Protein AF-A0A3Q1G9K4-F1 (afdb_monomer_lite)

Sequence (180 aa):
MKQVSAILNMRGIRGYVSFRQASPFDVTELRVNLTNLQSRVGPYHVHKFPRDDDENRCSSTGGHWNPFNVSTEDDSYALHCGPSAPLSCEVGDLTGKHRPIDLGNNTRGVEAKYFFTDVSSWVPESGIIGRSVVIHQANRGGDRLKRGNHYARTKCITIGGMLTVQILHFILWCAASISH

InterPro domains:
  IPR001424 Superoxide dismutase, copper/zinc binding domain [PF00080] (14-157)
  IPR036423 Superoxide dismutase-like, copper/zinc binding domain superfamily [G3DSA:2.60.40.200] (3-160)
  IPR036423 Superoxide dismutase-like, copper/zinc binding domain superfamily [SSF49329] (7-159)
  IPR053257 Cu-only superoxide dismutase [PTHR20910] (53-145)

Secondary structure (DSSP, 8-state):
-EEEEEEEEETTEEEEEEEEESSTTSPEEEEEEEE--TT----EEEESSPPPS-TT--GGG-SB--TT----SSHHHHHH-BTTBGGGS-TT-HHHHH-----TT-TTT--EEEEEEESS---STTTTTT-EEEEEEPPTT-----SS---SEEEEEE-B-THHHHHHHHHHHHHHHT--

Organism: NCBI:txid80966

pLDDT: mean 77.98, std 18.08, range [31.52, 96.62]

Radius of gyration: 17.59 Å; chains: 1; bounding box: 37×61×34 Å

Structure (mmCIF, N/CA/C/O backbone):
data_AF-A0A3Q1G9K4-F1
#
_entry.id   AF-A0A3Q1G9K4-F1
#
loop_
_atom_site.group_PDB
_atom_site.id
_atom_site.type_symbol
_atom_site.label_atom_id
_atom_site.label_alt_id
_atom_site.label_comp_id
_atom_site.label_asym_id
_atom_site.label_entity_id
_atom_site.label_seq_id
_atom_site.pdbx_PDB_ins_code
_atom_site.Cartn_x
_atom_site.Cartn_y
_atom_site.Cartn_z
_atom_site.occupancy
_atom_site.B_iso_or_equiv
_atom_site.auth_seq_id
_atom_site.auth_comp_id
_atom_site.auth_asym_id
_atom_site.auth_atom_id
_atom_site.pdbx_PDB_model_num
ATOM 1 N N . MET A 1 1 ? 6.680 16.827 2.522 1.00 82.50 1 MET A N 1
ATOM 2 C CA . MET A 1 1 ? 5.734 15.909 3.191 1.00 82.50 1 MET A CA 1
ATOM 3 C C . MET A 1 1 ? 4.492 15.741 2.336 1.00 82.50 1 MET A C 1
ATOM 5 O O . MET A 1 1 ? 3.882 16.741 1.978 1.00 82.50 1 MET A O 1
ATOM 9 N N . LYS A 1 2 ? 4.137 14.500 1.997 1.00 89.56 2 LYS A N 1
ATOM 10 C CA . LYS A 1 2 ? 2.901 14.147 1.284 1.00 89.56 2 LYS A CA 1
ATOM 11 C C . LYS A 1 2 ? 2.128 13.106 2.094 1.00 89.56 2 LYS A C 1
ATOM 13 O O . LYS A 1 2 ? 2.731 12.210 2.682 1.00 89.56 2 LYS A O 1
ATOM 18 N N . GLN A 1 3 ? 0.806 13.229 2.119 1.00 92.12 3 GLN A N 1
ATOM 19 C CA . GLN A 1 3 ? -0.092 12.252 2.725 1.00 92.12 3 GLN A CA 1
ATOM 20 C C . GLN A 1 3 ? -1.266 12.003 1.788 1.00 92.12 3 GLN A C 1
ATOM 22 O O . GLN A 1 3 ? -1.822 12.943 1.223 1.00 92.12 3 GLN A O 1
ATOM 27 N N . VAL A 1 4 ? -1.636 10.737 1.645 1.00 93.00 4 VAL A N 1
ATOM 28 C CA . VAL A 1 4 ? -2.786 10.296 0.859 1.00 93.00 4 VAL A CA 1
ATOM 29 C C . VAL A 1 4 ? -3.572 9.262 1.636 1.00 93.00 4 VAL A C 1
ATOM 31 O O . VAL A 1 4 ? -3.030 8.555 2.488 1.00 93.00 4 VAL A O 1
ATOM 34 N N . SER A 1 5 ? -4.873 9.199 1.395 1.00 91.38 5 SER A N 1
ATOM 35 C CA . SER A 1 5 ? -5.752 8.309 2.141 1.00 91.38 5 SER A CA 1
ATOM 36 C C . SER A 1 5 ? -6.789 7.687 1.227 1.00 91.38 5 SER A C 1
ATOM 38 O O . SER A 1 5 ? -7.331 8.333 0.335 1.00 91.38 5 SER A O 1
ATOM 40 N N . ALA A 1 6 ? -7.079 6.422 1.491 1.00 90.06 6 ALA A N 1
ATOM 41 C CA . ALA A 1 6 ? -8.209 5.712 0.937 1.00 90.06 6 ALA A CA 1
ATOM 42 C C . ALA A 1 6 ? -9.278 5.656 2.036 1.00 90.06 6 ALA A C 1
ATOM 44 O O . ALA A 1 6 ? -9.074 5.012 3.067 1.00 90.06 6 ALA A O 1
ATOM 45 N N . ILE A 1 7 ? -10.375 6.393 1.859 1.00 87.81 7 ILE A N 1
ATOM 46 C CA . ILE A 1 7 ? -11.453 6.508 2.851 1.00 87.81 7 ILE A CA 1
ATOM 47 C C . ILE A 1 7 ? -12.505 5.441 2.563 1.00 87.81 7 ILE A C 1
ATOM 49 O O . ILE A 1 7 ? -13.151 5.456 1.520 1.00 87.81 7 ILE A O 1
ATOM 53 N N . LEU A 1 8 ? -12.704 4.517 3.498 1.00 81.31 8 LEU A N 1
ATOM 54 C CA . LEU A 1 8 ? -13.708 3.471 3.378 1.00 81.31 8 LEU A CA 1
ATOM 55 C C . LEU A 1 8 ? -14.997 3.926 4.056 1.00 81.31 8 LEU A C 1
ATOM 57 O O . LEU A 1 8 ? -15.010 4.194 5.255 1.00 81.31 8 LEU A O 1
ATOM 61 N N . ASN A 1 9 ? -16.091 3.968 3.298 1.00 78.69 9 ASN A N 1
ATOM 62 C CA . ASN A 1 9 ? -17.440 4.173 3.821 1.00 78.69 9 ASN A CA 1
ATOM 63 C C . ASN A 1 9 ? -18.438 3.308 3.040 1.00 78.69 9 ASN A C 1
ATOM 65 O O . ASN A 1 9 ? -19.219 3.804 2.235 1.00 78.69 9 ASN A O 1
ATOM 69 N N . MET A 1 10 ? -18.353 1.985 3.199 1.00 69.50 10 MET A N 1
ATOM 70 C CA . MET A 1 10 ? -19.119 1.055 2.363 1.00 69.50 10 MET A CA 1
ATOM 71 C C . MET A 1 10 ? -19.653 -0.134 3.154 1.00 69.50 10 MET A C 1
ATOM 73 O O . MET A 1 10 ? -18.896 -0.897 3.760 1.00 69.50 10 MET A O 1
ATOM 77 N N . ARG A 1 11 ? -20.974 -0.353 3.058 1.00 67.50 11 ARG A N 1
ATOM 78 C CA . ARG A 1 11 ? -21.701 -1.510 3.621 1.00 67.50 11 ARG A CA 1
ATOM 79 C C . ARG A 1 11 ? -21.320 -1.820 5.079 1.00 67.50 11 ARG A C 1
ATOM 81 O O . ARG A 1 11 ? -21.069 -2.973 5.425 1.00 67.50 11 ARG A O 1
ATOM 88 N N . GLY A 1 12 ? -21.247 -0.780 5.908 1.00 67.44 12 GLY A N 1
ATOM 89 C CA . GLY A 1 12 ? -20.986 -0.876 7.342 1.00 67.44 12 GLY A CA 1
ATOM 90 C C . GLY A 1 12 ? -19.540 -0.600 7.755 1.00 67.44 12 GLY A C 1
ATOM 91 O O . GLY A 1 12 ? -19.361 -0.041 8.832 1.00 67.44 12 GLY A O 1
ATOM 92 N N . ILE A 1 13 ? -18.531 -0.895 6.926 1.00 75.31 13 ILE A N 1
ATOM 93 C CA . ILE A 1 13 ? -17.132 -0.575 7.260 1.00 75.31 13 ILE A CA 1
ATOM 94 C C . ILE A 1 13 ? -16.897 0.915 7.067 1.00 75.31 13 ILE A C 1
ATOM 96 O O . ILE A 1 13 ? -17.177 1.452 5.992 1.00 75.31 13 ILE A O 1
ATOM 100 N N . ARG A 1 14 ? -16.352 1.554 8.104 1.00 82.00 14 ARG A N 1
ATOM 101 C CA . ARG A 1 14 ? -15.991 2.972 8.088 1.00 82.00 14 ARG A CA 1
ATOM 102 C C . ARG A 1 14 ? -14.567 3.167 8.570 1.00 82.00 14 ARG A C 1
ATOM 104 O O . ARG A 1 14 ? -14.172 2.519 9.536 1.00 82.00 14 ARG A O 1
ATOM 111 N N . GLY A 1 15 ? -13.833 4.073 7.942 1.00 86.56 15 GLY A N 1
ATOM 112 C CA . GLY A 1 15 ? -12.488 4.436 8.365 1.00 86.56 15 GLY A CA 1
ATOM 113 C C . GLY A 1 15 ? -11.591 4.797 7.189 1.00 86.56 15 GLY A C 1
ATOM 114 O O . GLY A 1 15 ? -12.073 5.247 6.152 1.00 86.56 15 GLY A O 1
ATOM 115 N N . TYR A 1 16 ? -10.286 4.609 7.339 1.00 89.25 16 TYR A N 1
ATOM 116 C CA . TYR A 1 16 ? -9.306 4.923 6.314 1.00 89.25 16 TYR A CA 1
ATOM 117 C C . TYR A 1 16 ? -8.076 4.017 6.368 1.00 89.25 16 TYR A C 1
ATOM 119 O O . TYR A 1 16 ? -7.705 3.461 7.404 1.00 89.25 16 TYR A O 1
ATOM 127 N N . VAL A 1 17 ? -7.397 3.953 5.229 1.00 91.88 17 VAL A N 1
ATOM 128 C CA . VAL A 1 17 ? -5.996 3.550 5.122 1.00 91.88 17 VAL A CA 1
ATOM 129 C C . VAL A 1 17 ? -5.228 4.767 4.621 1.00 91.88 17 VAL A C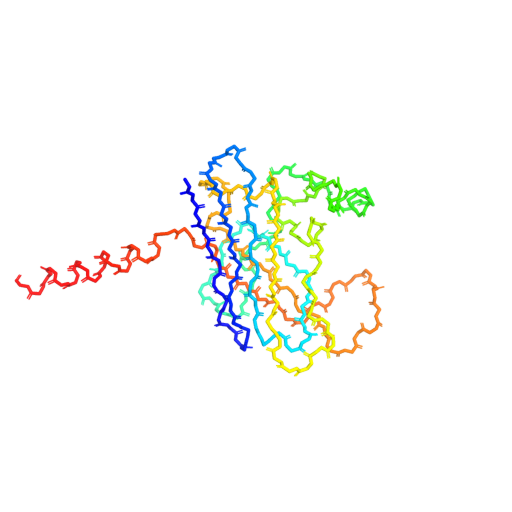 1
ATOM 131 O O . VAL A 1 17 ? -5.556 5.311 3.571 1.00 91.88 17 VAL A O 1
ATOM 134 N N . SER A 1 18 ? -4.254 5.243 5.389 1.00 94.19 18 SER A N 1
ATOM 135 C CA . SER A 1 18 ? -3.489 6.455 5.099 1.00 94.19 18 SER A CA 1
ATOM 136 C C . SER A 1 18 ? -2.013 6.136 4.958 1.00 94.19 18 SER A C 1
ATOM 138 O O . SER A 1 18 ? -1.453 5.400 5.763 1.00 94.19 18 SER A O 1
ATOM 140 N N . PHE A 1 19 ? -1.387 6.773 3.981 1.00 95.19 19 PHE A N 1
ATOM 141 C CA . PHE A 1 19 ? 0.031 6.678 3.684 1.00 95.19 19 PHE A CA 1
ATOM 142 C C . PHE A 1 19 ? 0.629 8.074 3.784 1.00 95.19 19 PHE A C 1
ATOM 144 O O . PHE A 1 19 ? 0.145 9.004 3.135 1.00 95.19 19 PHE A O 1
ATOM 151 N N . ARG A 1 20 ? 1.656 8.242 4.611 1.00 94.69 20 ARG A N 1
ATOM 152 C CA . ARG A 1 20 ? 2.328 9.524 4.829 1.00 94.69 20 ARG A CA 1
ATOM 153 C C . ARG A 1 20 ? 3.829 9.351 4.661 1.00 94.69 20 ARG A C 1
ATOM 155 O O . ARG A 1 20 ? 4.424 8.494 5.295 1.00 94.69 20 ARG A O 1
ATOM 162 N N . GLN A 1 21 ? 4.440 10.203 3.849 1.00 94.31 21 GLN A N 1
ATOM 163 C CA . GLN A 1 21 ? 5.877 10.190 3.596 1.00 94.31 21 GLN A CA 1
ATOM 164 C C . GLN A 1 21 ? 6.424 11.613 3.752 1.00 94.31 21 GLN A C 1
ATOM 166 O O . GLN A 1 21 ? 5.900 12.567 3.160 1.00 94.31 21 GLN A O 1
ATOM 171 N N . ALA A 1 22 ? 7.444 11.792 4.592 1.00 92.69 22 ALA A N 1
ATOM 172 C CA . ALA A 1 22 ? 8.017 13.113 4.856 1.00 92.69 22 ALA A CA 1
ATOM 173 C C . ALA A 1 22 ? 8.758 13.656 3.618 1.00 92.69 22 ALA A C 1
ATOM 175 O O . ALA A 1 22 ? 8.499 14.793 3.199 1.00 92.69 22 ALA A O 1
ATOM 176 N N . SER A 1 23 ? 9.544 12.808 2.960 1.00 91.25 23 SER A N 1
ATOM 177 C CA . SER A 1 23 ? 10.205 13.043 1.675 1.00 91.25 23 SER A CA 1
ATOM 178 C C . SER A 1 23 ? 10.238 11.756 0.829 1.00 91.25 23 SER A C 1
ATOM 180 O O . SER A 1 23 ? 9.949 10.684 1.355 1.00 91.25 23 SER A O 1
ATOM 182 N N . PRO A 1 24 ? 10.605 11.813 -0.466 1.00 86.88 24 PRO A N 1
ATOM 183 C CA . PRO A 1 24 ? 10.757 10.615 -1.302 1.00 86.88 24 PRO A CA 1
ATOM 184 C C . PRO A 1 24 ? 11.783 9.588 -0.795 1.00 86.88 24 PRO A C 1
ATOM 186 O O . PRO A 1 24 ? 11.750 8.448 -1.247 1.00 86.88 24 PRO A O 1
ATOM 189 N N . PHE A 1 25 ? 12.678 9.984 0.115 1.00 88.25 25 PHE A N 1
ATOM 190 C CA . PHE A 1 25 ? 13.736 9.132 0.667 1.00 88.25 25 PHE A CA 1
ATOM 191 C C . PHE A 1 25 ? 13.390 8.553 2.044 1.00 88.25 25 PHE A C 1
ATOM 193 O O . PHE A 1 25 ? 14.117 7.703 2.550 1.00 88.25 25 PHE A O 1
ATOM 200 N N . ASP A 1 26 ? 12.289 9.001 2.652 1.00 92.69 26 ASP A N 1
ATOM 201 C CA . ASP A 1 26 ? 11.840 8.505 3.950 1.00 92.69 26 ASP A CA 1
ATOM 202 C C . ASP A 1 26 ? 10.951 7.272 3.797 1.00 92.69 26 ASP A C 1
ATOM 204 O O . ASP A 1 26 ? 10.292 7.069 2.775 1.00 92.69 26 ASP A O 1
ATOM 208 N N . VAL A 1 27 ? 10.855 6.474 4.858 1.00 94.31 27 VAL A N 1
ATOM 209 C CA . VAL A 1 27 ? 9.854 5.406 4.935 1.00 94.31 27 VAL A CA 1
ATOM 210 C C . VAL A 1 27 ? 8.436 5.980 4.899 1.00 94.31 27 VAL A C 1
ATOM 212 O O . VAL A 1 27 ? 8.177 7.111 5.319 1.00 94.31 27 VAL A O 1
ATOM 215 N N . THR A 1 28 ? 7.494 5.182 4.408 1.00 95.88 28 THR A N 1
ATOM 216 C CA . THR A 1 28 ? 6.081 5.553 4.383 1.00 95.88 28 THR A CA 1
ATOM 217 C C . THR A 1 28 ? 5.400 5.086 5.660 1.00 95.88 28 THR A C 1
ATOM 219 O O . THR A 1 28 ? 5.335 3.898 5.954 1.00 95.88 28 THR A O 1
ATOM 222 N N . GLU A 1 29 ? 4.847 6.020 6.422 1.00 96.12 29 GLU A N 1
ATOM 223 C CA . GLU A 1 29 ? 3.956 5.723 7.535 1.00 96.12 29 GLU A CA 1
ATOM 224 C C . GLU A 1 29 ? 2.606 5.235 7.002 1.00 96.12 29 GLU A C 1
ATOM 226 O O . GLU A 1 29 ? 1.861 5.994 6.375 1.00 96.12 29 GLU A O 1
ATOM 231 N N . LEU A 1 30 ? 2.275 3.981 7.292 1.00 95.50 30 LEU A N 1
ATOM 232 C CA . LEU A 1 30 ? 0.993 3.360 6.997 1.00 95.50 30 LEU A CA 1
ATOM 233 C C . LEU A 1 30 ? 0.123 3.368 8.257 1.00 95.50 30 LEU A C 1
ATOM 235 O O . LEU A 1 30 ? 0.451 2.756 9.271 1.00 95.50 30 LEU A O 1
ATOM 239 N N . ARG A 1 31 ? -1.018 4.047 8.183 1.00 93.88 31 ARG A N 1
ATOM 240 C CA . ARG A 1 31 ? -2.031 4.112 9.241 1.00 93.88 31 ARG A CA 1
ATOM 241 C C . ARG A 1 31 ? -3.301 3.439 8.762 1.00 93.88 31 ARG A C 1
ATOM 243 O O . ARG A 1 31 ? -3.882 3.863 7.768 1.00 93.88 31 ARG A O 1
ATOM 250 N N . VAL A 1 32 ? -3.760 2.435 9.493 1.00 90.06 32 VAL A N 1
ATOM 251 C CA . VAL A 1 32 ? -5.046 1.779 9.247 1.00 90.06 32 VAL A CA 1
ATOM 252 C C . VAL A 1 32 ? -5.958 2.103 10.415 1.00 90.06 32 VAL A C 1
ATOM 254 O O . VAL A 1 32 ? -5.616 1.813 11.558 1.00 90.06 32 VAL A O 1
ATOM 257 N N . ASN A 1 33 ? -7.105 2.706 10.129 1.00 88.25 33 ASN A N 1
ATOM 258 C CA . ASN A 1 33 ? -8.167 2.925 11.097 1.00 88.25 33 ASN A CA 1
ATOM 259 C C . ASN A 1 33 ? -9.470 2.418 10.494 1.00 88.25 33 ASN A C 1
ATOM 261 O O . ASN A 1 33 ? -9.956 3.016 9.543 1.00 88.25 33 ASN A O 1
ATOM 265 N N . LEU A 1 34 ? -10.032 1.328 11.007 1.00 83.75 34 LEU A N 1
ATOM 266 C CA . LEU A 1 34 ? -11.272 0.765 10.479 1.00 83.75 34 LEU A CA 1
ATOM 267 C C . LEU A 1 34 ? -12.228 0.372 11.603 1.00 83.75 34 LEU A C 1
ATOM 269 O O . LEU A 1 34 ? -11.825 -0.186 12.613 1.00 83.75 34 LEU A O 1
ATOM 273 N N . THR A 1 35 ? -13.520 0.590 11.402 1.00 81.06 35 THR A N 1
ATOM 274 C CA . THR A 1 35 ? -14.579 0.278 12.369 1.00 81.06 35 THR A CA 1
ATOM 275 C C . THR A 1 35 ? -15.647 -0.606 11.748 1.00 81.06 35 THR A C 1
ATOM 277 O O . THR A 1 35 ? -15.787 -0.682 10.524 1.00 81.06 35 THR A O 1
ATOM 280 N N . ASN A 1 36 ? -16.430 -1.256 12.617 1.00 75.81 36 ASN A N 1
ATOM 281 C CA . ASN A 1 36 ? -17.562 -2.103 12.234 1.00 75.81 36 ASN A CA 1
ATOM 282 C C . ASN A 1 36 ? -17.174 -3.197 11.223 1.00 75.81 36 ASN A C 1
ATOM 284 O O . ASN A 1 36 ? -17.897 -3.516 10.279 1.00 75.81 36 ASN A O 1
ATOM 288 N N . LEU A 1 37 ? -16.011 -3.803 11.450 1.00 69.19 37 LEU A N 1
ATOM 289 C CA . LEU A 1 37 ? -15.532 -4.908 10.627 1.00 69.19 37 LEU A CA 1
ATOM 290 C C . LEU A 1 37 ? -16.174 -6.246 11.037 1.00 69.19 37 LEU A C 1
ATOM 292 O O . LEU A 1 37 ? -15.905 -7.260 10.412 1.00 69.19 37 LEU A O 1
ATOM 296 N N . GLN A 1 38 ? -17.035 -6.275 12.067 1.00 67.56 38 GLN A N 1
ATOM 297 C CA . GLN A 1 38 ? -17.823 -7.444 12.498 1.00 67.56 38 GLN A CA 1
ATOM 298 C C . GLN A 1 38 ? -17.014 -8.745 12.723 1.00 67.56 38 GLN A C 1
ATOM 300 O O . GLN A 1 38 ? -17.552 -9.834 12.479 1.00 67.56 38 GLN A O 1
ATOM 305 N N . SER A 1 39 ? -15.753 -8.622 13.162 1.00 61.94 39 SER A N 1
ATOM 306 C CA . SER A 1 39 ? -14.752 -9.707 13.248 1.00 61.94 39 SER A CA 1
ATOM 307 C C . SER A 1 39 ? -14.417 -10.352 11.893 1.00 61.94 39 SER A C 1
ATOM 309 O O . SER A 1 39 ? -14.232 -11.558 11.788 1.00 61.94 39 SER A O 1
ATOM 311 N N . ARG A 1 40 ? -14.395 -9.551 10.823 1.00 62.88 40 ARG A N 1
ATOM 312 C CA . ARG A 1 40 ? -14.154 -9.979 9.440 1.00 62.88 40 ARG A CA 1
ATOM 313 C C . ARG A 1 40 ? -13.083 -9.103 8.800 1.00 62.88 40 ARG A C 1
ATOM 315 O O . ARG A 1 40 ? -13.406 -8.236 7.987 1.00 62.88 40 ARG A O 1
ATOM 322 N N . VAL A 1 41 ? -11.814 -9.316 9.124 1.00 66.38 41 VAL A N 1
ATOM 323 C CA . VAL A 1 41 ? -10.753 -8.745 8.287 1.00 66.38 41 VAL A CA 1
ATOM 324 C C . VAL A 1 41 ? -9.704 -9.792 7.988 1.00 66.38 41 VAL A C 1
ATOM 326 O O . VAL A 1 41 ? -9.392 -10.635 8.820 1.00 66.38 41 VAL A O 1
ATOM 329 N N . GLY A 1 42 ? -9.284 -9.794 6.733 1.00 75.44 42 GLY A N 1
ATOM 330 C CA . GLY A 1 42 ? -8.257 -10.654 6.187 1.00 75.44 42 GLY A CA 1
ATOM 331 C C . GLY A 1 42 ? -7.202 -9.804 5.481 1.00 75.44 42 GLY A C 1
ATOM 332 O O . GLY A 1 42 ? -6.926 -8.680 5.909 1.00 75.44 42 GLY A O 1
ATOM 333 N N . PRO A 1 43 ? -6.606 -10.321 4.402 1.00 86.25 43 PRO A N 1
ATOM 334 C CA . PRO A 1 43 ? -5.584 -9.610 3.664 1.00 86.25 43 PRO A CA 1
ATOM 335 C C . PRO A 1 43 ? -6.088 -8.308 3.055 1.00 86.25 43 PRO A C 1
ATOM 337 O O . PRO A 1 43 ? -7.249 -8.169 2.669 1.00 86.25 43 PRO A O 1
ATOM 340 N N . TYR A 1 44 ? -5.180 -7.362 2.938 1.00 90.62 44 TYR A N 1
ATOM 341 C CA . TYR A 1 44 ? -5.336 -6.086 2.285 1.00 90.62 44 TYR A CA 1
ATOM 342 C C . TYR A 1 44 ? -4.100 -5.778 1.439 1.00 90.62 44 TYR A C 1
ATOM 344 O O . TYR A 1 44 ? -2.969 -6.069 1.841 1.00 90.62 44 TYR A O 1
ATOM 352 N N . HIS A 1 45 ? -4.330 -5.188 0.268 1.00 94.31 45 HIS A N 1
ATOM 353 C CA . HIS A 1 45 ? -3.313 -4.976 -0.756 1.00 94.31 45 HIS A CA 1
ATOM 354 C C . HIS A 1 45 ? -3.528 -3.649 -1.491 1.00 94.31 45 HIS A C 1
ATOM 356 O O . HIS A 1 45 ? -4.654 -3.163 -1.600 1.00 94.31 45 HIS A O 1
ATOM 362 N N . VAL A 1 46 ? -2.460 -3.084 -2.051 1.00 95.81 46 VAL A N 1
ATOM 363 C CA . VAL A 1 46 ? -2.553 -2.046 -3.086 1.00 95.81 46 VAL A CA 1
ATOM 364 C C . VAL A 1 46 ? -2.625 -2.727 -4.450 1.00 95.81 46 VAL A C 1
ATOM 366 O O . VAL A 1 46 ? -1.787 -3.564 -4.778 1.00 95.81 46 VAL A O 1
ATOM 369 N N . HIS A 1 47 ? -3.621 -2.371 -5.251 1.00 95.25 47 HIS A N 1
ATOM 370 C CA . HIS A 1 47 ? -3.841 -2.913 -6.591 1.00 95.25 47 HIS A CA 1
ATOM 371 C C . HIS A 1 47 ? -3.380 -1.948 -7.685 1.00 95.25 47 HIS A C 1
ATOM 373 O O . HIS A 1 47 ? -3.146 -0.768 -7.436 1.00 95.25 47 HIS A O 1
ATOM 379 N N . LYS A 1 48 ? -3.218 -2.452 -8.913 1.00 94.06 48 LYS A N 1
ATOM 380 C CA . LYS A 1 48 ? -2.643 -1.690 -10.035 1.00 94.06 48 LYS A CA 1
ATOM 381 C C . LYS A 1 48 ? -3.456 -0.448 -10.398 1.00 94.06 48 LYS A C 1
ATOM 383 O O . LYS A 1 48 ? -2.851 0.599 -10.629 1.00 94.06 48 LYS A O 1
ATOM 388 N N . PHE A 1 49 ? -4.778 -0.570 -10.440 1.00 92.06 49 PHE A N 1
ATOM 389 C CA . PHE A 1 49 ? -5.682 0.430 -11.009 1.00 92.06 49 PHE A CA 1
ATOM 390 C C . PHE A 1 49 ? -6.619 1.035 -9.954 1.00 92.06 49 PHE A C 1
ATOM 392 O O . PHE A 1 49 ? -6.839 0.421 -8.897 1.00 92.06 49 PHE A O 1
ATOM 399 N N . PRO A 1 50 ? -7.165 2.240 -10.205 1.00 90.56 50 PRO A N 1
ATOM 400 C CA . PRO A 1 50 ? -8.218 2.801 -9.368 1.00 90.56 50 PRO A CA 1
ATOM 401 C C . PRO A 1 50 ? -9.480 1.924 -9.407 1.00 90.56 50 PRO A C 1
ATOM 403 O O . PRO A 1 50 ? -9.658 1.067 -10.272 1.00 90.56 50 PRO A O 1
ATOM 406 N N . ARG A 1 51 ? -10.364 2.129 -8.429 1.00 87.12 51 ARG A N 1
ATOM 407 C CA . ARG A 1 51 ? -11.717 1.567 -8.451 1.00 87.12 51 ARG A CA 1
ATOM 408 C C . ARG A 1 51 ? -12.579 2.373 -9.429 1.00 87.12 51 ARG A C 1
ATOM 410 O O . ARG A 1 51 ? -12.561 3.599 -9.344 1.00 87.12 51 ARG A O 1
ATOM 417 N N . ASP A 1 52 ? -13.361 1.688 -10.261 1.00 82.12 52 ASP A N 1
ATOM 418 C CA . ASP A 1 52 ? -14.360 2.314 -11.139 1.00 82.12 52 ASP A CA 1
ATOM 419 C C . ASP A 1 52 ? -15.630 2.672 -10.353 1.00 82.12 52 ASP A C 1
ATOM 421 O O . ASP A 1 52 ? -15.859 2.164 -9.251 1.00 82.12 52 ASP A O 1
ATOM 425 N N . ASP A 1 53 ? -16.496 3.505 -10.926 1.00 70.38 53 ASP A N 1
ATOM 426 C CA . ASP A 1 53 ? -17.700 4.017 -10.259 1.00 70.38 53 ASP A CA 1
ATOM 427 C C . ASP A 1 53 ? -18.769 2.952 -9.951 1.00 70.38 53 ASP A C 1
ATOM 429 O O . ASP A 1 53 ? -19.683 3.213 -9.169 1.00 70.38 53 ASP A O 1
ATOM 433 N N . ASP A 1 54 ? -18.635 1.717 -10.452 1.00 67.38 54 ASP A N 1
ATOM 434 C CA . ASP A 1 54 ? -19.455 0.590 -9.994 1.00 67.38 54 ASP A CA 1
ATOM 435 C C . ASP A 1 54 ? -19.056 0.202 -8.555 1.00 67.38 54 ASP A C 1
ATOM 437 O O . ASP A 1 54 ? -18.176 -0.625 -8.302 1.00 67.38 54 ASP A O 1
ATOM 441 N N . GLU A 1 55 ? -19.722 0.841 -7.586 1.00 58.53 55 GLU A N 1
ATOM 442 C CA . GLU A 1 55 ? -19.566 0.712 -6.124 1.00 58.53 55 GLU A CA 1
ATOM 443 C C . GLU A 1 55 ? -19.537 -0.716 -5.587 1.00 58.53 55 GLU A C 1
ATOM 445 O O . GLU A 1 55 ? -19.170 -0.954 -4.435 1.00 58.53 55 GLU A O 1
ATOM 450 N N . ASN A 1 56 ? -19.902 -1.704 -6.391 1.00 59.38 56 ASN A N 1
ATOM 451 C CA . ASN A 1 56 ? -20.111 -3.051 -5.909 1.00 59.38 56 ASN A CA 1
ATOM 452 C C . ASN A 1 56 ? -19.062 -4.056 -6.385 1.00 59.38 56 ASN A C 1
ATOM 454 O O . ASN A 1 56 ? -19.120 -5.206 -5.931 1.00 59.38 56 ASN A O 1
ATOM 458 N N . ARG A 1 57 ? -18.093 -3.655 -7.225 1.00 72.44 57 ARG A N 1
ATOM 459 C CA . ARG A 1 57 ? -17.098 -4.569 -7.804 1.00 72.44 57 ARG A CA 1
ATOM 460 C C . ARG A 1 57 ? -15.668 -4.029 -7.730 1.00 72.44 57 ARG A C 1
ATOM 462 O O . ARG A 1 57 ? -15.362 -2.945 -8.195 1.00 72.44 57 ARG A O 1
ATOM 469 N N . CYS A 1 58 ? -14.769 -4.852 -7.187 1.00 82.31 58 CYS A N 1
ATOM 470 C CA . CYS A 1 58 ? -13.325 -4.587 -7.148 1.00 82.31 58 CYS A CA 1
ATOM 471 C C . CYS A 1 58 ? -12.573 -5.239 -8.311 1.00 82.31 58 CYS A C 1
ATOM 473 O O . CYS A 1 58 ? -11.366 -5.407 -8.240 1.00 82.31 58 CYS A O 1
ATOM 475 N N . SER A 1 59 ? -13.278 -5.656 -9.364 1.00 84.44 59 SER A N 1
ATOM 476 C CA . SER A 1 59 ? -12.665 -6.289 -10.535 1.00 84.44 59 SER A CA 1
ATOM 477 C C . SER A 1 59 ? -11.836 -5.307 -11.360 1.00 84.44 59 SER A C 1
ATOM 479 O O . SER A 1 59 ? -10.844 -5.714 -11.956 1.00 84.44 59 SER A O 1
ATOM 481 N N . SER A 1 60 ? -12.211 -4.022 -11.374 1.00 87.81 60 SER A N 1
ATOM 482 C CA . SER A 1 60 ? -11.514 -2.997 -12.159 1.00 87.81 60 SER A CA 1
ATOM 483 C C . SER A 1 60 ? -10.106 -2.694 -11.648 1.00 87.81 60 SER A C 1
ATOM 485 O O . SER A 1 60 ? -9.264 -2.218 -12.401 1.00 87.81 60 SER A O 1
ATOM 487 N N . THR A 1 61 ? -9.813 -3.009 -10.382 1.00 90.12 61 THR A N 1
ATOM 488 C CA . THR A 1 61 ? -8.533 -2.664 -9.755 1.00 90.12 61 THR A CA 1
ATOM 489 C C . THR A 1 61 ? -7.364 -3.499 -10.294 1.00 90.12 61 THR A C 1
ATOM 491 O O . THR A 1 61 ? -6.200 -3.140 -10.104 1.00 90.12 61 THR A O 1
ATOM 494 N N . GLY A 1 62 ? -7.654 -4.595 -11.006 1.00 92.06 62 GLY A N 1
ATOM 495 C CA . GLY A 1 62 ? -6.662 -5.523 -11.541 1.00 92.06 62 GLY A CA 1
ATOM 496 C C . GLY A 1 62 ? -5.991 -6.357 -10.448 1.00 92.06 62 GLY A C 1
ATOM 497 O O . GLY A 1 62 ? -6.553 -6.565 -9.376 1.00 92.06 62 GLY A O 1
ATOM 498 N N . GLY A 1 63 ? -4.786 -6.860 -10.724 1.00 92.81 63 GLY A N 1
ATOM 499 C CA . GLY A 1 63 ? -3.975 -7.587 -9.740 1.00 92.81 63 GLY A CA 1
ATOM 500 C C . GLY A 1 63 ? -3.278 -6.672 -8.727 1.00 92.81 63 GLY A C 1
ATOM 501 O O . GLY A 1 63 ? -3.429 -5.446 -8.762 1.00 92.81 63 GLY A O 1
ATOM 502 N N . HIS A 1 64 ? -2.465 -7.273 -7.858 1.00 95.12 64 HIS A N 1
ATOM 503 C CA . HIS A 1 64 ? -1.622 -6.540 -6.919 1.00 95.12 64 HIS A CA 1
ATOM 504 C C . HIS A 1 64 ? -0.639 -5.623 -7.651 1.00 95.12 64 HIS A C 1
ATOM 506 O O . HIS A 1 64 ? -0.196 -5.890 -8.776 1.00 95.12 64 HIS A O 1
ATOM 512 N N . TRP A 1 65 ? -0.300 -4.507 -7.016 1.00 95.81 65 TRP A N 1
ATOM 513 C CA . TRP A 1 65 ? 0.724 -3.617 -7.529 1.00 95.81 65 TRP A CA 1
ATOM 514 C C . TRP A 1 65 ? 2.112 -4.240 -7.332 1.00 95.81 65 TRP A C 1
ATOM 516 O O . TRP A 1 65 ? 2.656 -4.263 -6.233 1.00 95.81 65 TRP A O 1
ATOM 526 N N . ASN A 1 66 ? 2.682 -4.739 -8.424 1.0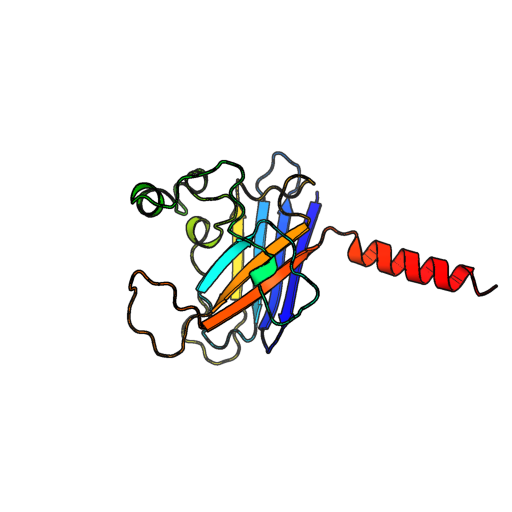0 95.44 66 ASN A N 1
ATOM 527 C CA . ASN A 1 66 ? 3.966 -5.432 -8.440 1.00 95.44 66 ASN A CA 1
ATOM 528 C C . ASN A 1 66 ? 4.875 -4.842 -9.537 1.00 95.44 66 ASN A C 1
ATOM 530 O O . ASN A 1 66 ? 5.016 -5.427 -10.610 1.00 95.44 66 ASN A O 1
ATOM 534 N N . PRO A 1 67 ? 5.431 -3.635 -9.324 1.00 94.69 67 PRO A N 1
ATOM 535 C CA . PRO A 1 67 ? 6.233 -2.938 -10.332 1.00 94.69 67 PRO A CA 1
ATOM 536 C C . PRO A 1 67 ? 7.593 -3.601 -10.593 1.00 94.69 67 PRO A C 1
ATOM 538 O O . PRO A 1 67 ? 8.190 -3.347 -11.632 1.00 94.69 67 PRO A O 1
ATOM 541 N N . PHE A 1 68 ? 8.072 -4.449 -9.678 1.00 93.88 68 PHE A N 1
ATOM 542 C CA . PHE A 1 68 ? 9.348 -5.164 -9.802 1.00 93.88 68 PHE A CA 1
ATOM 543 C C . PHE A 1 68 ? 9.188 -6.609 -10.280 1.00 93.88 68 PHE A C 1
ATOM 545 O O . PHE A 1 68 ? 10.174 -7.334 -10.349 1.00 93.88 68 PHE A O 1
ATOM 552 N N . ASN A 1 69 ? 7.959 -7.017 -10.614 1.00 93.94 69 ASN A N 1
ATOM 553 C CA . ASN A 1 69 ? 7.639 -8.354 -11.102 1.00 93.94 69 ASN A CA 1
ATOM 554 C C . ASN A 1 69 ? 8.180 -9.473 -10.192 1.00 93.94 69 ASN A C 1
ATOM 556 O O . ASN A 1 69 ? 8.744 -10.459 -10.664 1.00 93.94 69 ASN A O 1
ATOM 560 N N . VAL A 1 70 ? 8.025 -9.292 -8.876 1.00 93.38 70 VAL A N 1
ATOM 561 C CA . VAL A 1 70 ? 8.340 -10.312 -7.872 1.00 93.38 70 VAL A CA 1
ATOM 562 C C . VAL A 1 70 ? 7.530 -11.570 -8.193 1.00 93.38 70 VAL A C 1
ATOM 564 O O . VAL A 1 70 ? 6.315 -11.470 -8.372 1.00 93.38 70 VAL A O 1
ATOM 567 N N . SER A 1 71 ? 8.195 -12.725 -8.291 1.00 93.25 71 SER A N 1
ATOM 568 C CA . SER A 1 71 ? 7.531 -14.017 -8.512 1.00 93.25 71 SER A CA 1
ATOM 569 C C . SER A 1 71 ? 6.648 -14.355 -7.314 1.00 93.25 71 SER A C 1
ATOM 571 O O . SER A 1 71 ? 7.120 -14.312 -6.182 1.00 93.25 71 SER A O 1
ATOM 573 N N . THR A 1 72 ? 5.380 -14.683 -7.559 1.00 91.06 72 THR A N 1
ATOM 574 C CA . THR A 1 72 ? 4.410 -15.092 -6.526 1.00 91.06 72 THR A CA 1
ATOM 575 C C . THR A 1 72 ? 3.928 -16.531 -6.691 1.00 91.06 72 THR A C 1
ATOM 577 O O . THR A 1 72 ? 3.127 -17.009 -5.889 1.00 91.06 72 THR A O 1
ATOM 580 N N . GLU A 1 73 ? 4.386 -17.217 -7.740 1.00 88.25 73 GLU A N 1
ATOM 581 C CA . GLU A 1 73 ? 3.893 -18.542 -8.131 1.00 88.25 73 GLU A CA 1
ATOM 582 C C . GLU A 1 73 ? 4.645 -19.686 -7.444 1.00 88.25 73 GLU A C 1
ATOM 584 O O . GLU A 1 73 ? 4.119 -20.793 -7.334 1.00 88.25 73 GLU A O 1
ATOM 589 N N . ASP A 1 74 ? 5.863 -19.423 -6.978 1.00 87.75 74 ASP A N 1
ATOM 590 C CA . ASP A 1 74 ? 6.723 -20.410 -6.339 1.00 87.75 74 ASP A CA 1
ATOM 591 C C . ASP A 1 74 ? 6.739 -20.277 -4.804 1.00 87.75 74 ASP A C 1
ATOM 593 O O . ASP A 1 74 ? 6.329 -19.273 -4.212 1.00 87.75 74 ASP A O 1
ATOM 597 N N . ASP A 1 75 ? 7.243 -21.320 -4.140 1.00 89.31 75 ASP A N 1
ATOM 598 C CA . ASP A 1 75 ? 7.319 -21.382 -2.676 1.00 89.31 75 ASP A CA 1
ATOM 599 C C . ASP A 1 75 ? 8.273 -20.331 -2.076 1.00 89.31 75 ASP A C 1
ATOM 601 O O . ASP A 1 75 ? 8.194 -20.046 -0.877 1.00 89.31 75 ASP A O 1
ATO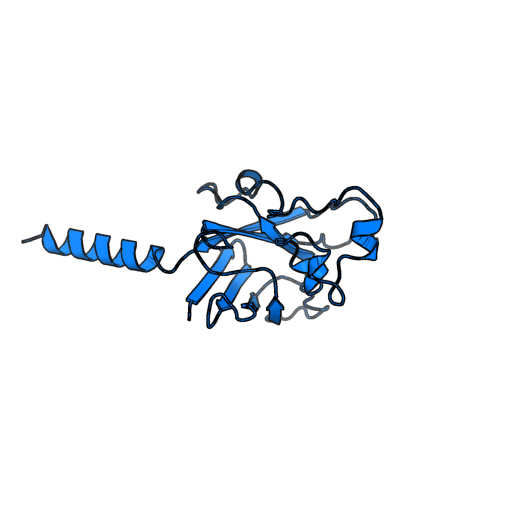M 605 N N . SER A 1 76 ? 9.157 -19.725 -2.882 1.00 88.88 76 SER A N 1
ATOM 606 C CA . SER A 1 76 ? 10.098 -18.713 -2.397 1.00 88.88 76 SER A CA 1
ATOM 607 C C . SER A 1 76 ? 9.365 -17.462 -1.923 1.00 88.88 76 SER A C 1
ATOM 609 O O . SER A 1 76 ? 9.756 -16.875 -0.913 1.00 88.88 76 SER A O 1
ATOM 611 N N . TYR A 1 77 ? 8.247 -17.106 -2.566 1.00 92.94 77 TYR A N 1
ATOM 612 C CA . TYR A 1 77 ? 7.438 -15.973 -2.131 1.00 92.94 77 TYR A CA 1
ATOM 613 C C . TYR A 1 77 ? 6.887 -16.200 -0.725 1.00 92.94 77 TYR A C 1
ATOM 615 O O . TYR A 1 77 ? 7.076 -15.368 0.156 1.00 92.94 77 TYR A O 1
ATOM 623 N N . ALA A 1 78 ? 6.266 -17.356 -0.479 1.00 89.62 78 ALA A N 1
ATOM 624 C CA . ALA A 1 78 ? 5.714 -17.691 0.833 1.00 89.62 78 ALA A CA 1
ATOM 625 C C . ALA A 1 78 ? 6.795 -17.832 1.921 1.00 89.62 78 ALA A C 1
ATOM 627 O O . ALA A 1 78 ? 6.513 -17.609 3.098 1.00 89.62 78 ALA A O 1
ATOM 628 N N . LEU A 1 79 ? 8.018 -18.207 1.536 1.00 92.06 79 LEU A N 1
ATOM 629 C CA . LEU A 1 79 ? 9.147 -18.360 2.450 1.00 92.06 79 LEU A CA 1
ATOM 630 C C . LEU A 1 79 ? 9.812 -17.024 2.811 1.00 92.06 79 LEU A C 1
ATOM 632 O O . LEU A 1 79 ? 10.293 -16.866 3.934 1.00 92.06 79 LEU A O 1
ATOM 636 N N . HIS A 1 80 ? 9.871 -16.082 1.868 1.00 93.06 80 HIS A N 1
ATOM 637 C CA . HIS A 1 80 ? 10.664 -14.861 2.009 1.00 93.06 80 HIS A CA 1
ATOM 638 C C . HIS A 1 80 ? 9.835 -13.589 2.154 1.00 93.06 80 HIS A C 1
ATOM 640 O O . HIS A 1 80 ? 10.276 -12.676 2.849 1.00 93.06 80 HIS A O 1
ATOM 646 N N . CYS A 1 81 ? 8.646 -13.499 1.555 1.00 94.75 81 CYS A N 1
ATOM 647 C CA . CYS A 1 81 ? 7.779 -12.351 1.781 1.00 94.75 81 CYS A CA 1
ATOM 648 C C . CYS A 1 81 ? 7.273 -12.359 3.229 1.00 94.75 81 CYS A C 1
ATOM 650 O O . CYS A 1 81 ? 6.520 -13.234 3.656 1.00 94.75 81 CYS A O 1
ATOM 652 N N . GLY A 1 82 ? 7.688 -11.354 3.996 1.00 94.56 82 GLY A N 1
ATOM 653 C CA . GLY A 1 82 ? 7.286 -11.214 5.385 1.00 94.56 82 GLY A CA 1
ATOM 654 C C . GLY A 1 82 ? 7.796 -9.924 6.024 1.00 94.56 82 GLY A C 1
ATOM 655 O O . GLY A 1 82 ? 8.591 -9.203 5.417 1.00 94.56 82 GLY A O 1
ATOM 656 N N . PRO A 1 83 ? 7.426 -9.650 7.288 1.00 93.00 83 PRO A N 1
ATOM 657 C CA . PRO A 1 83 ? 7.853 -8.440 7.993 1.00 93.00 83 PRO A CA 1
ATOM 658 C C . PRO A 1 83 ? 9.372 -8.304 8.155 1.00 93.00 83 PRO A C 1
ATOM 660 O O . PRO A 1 83 ? 9.884 -7.195 8.267 1.00 93.00 83 PRO A O 1
ATOM 663 N N . SER A 1 84 ? 10.105 -9.423 8.165 1.00 93.94 84 SER A N 1
ATOM 664 C CA . SER A 1 84 ? 11.571 -9.443 8.236 1.00 93.94 84 SER A CA 1
ATOM 665 C C . SER A 1 84 ? 12.257 -9.185 6.892 1.00 93.94 84 SER A C 1
ATOM 667 O O . SER A 1 84 ? 13.428 -8.821 6.875 1.00 93.94 84 SER A O 1
ATOM 669 N N . ALA A 1 85 ? 11.553 -9.380 5.776 1.00 94.56 85 ALA A N 1
ATOM 670 C CA . ALA A 1 85 ? 12.067 -9.184 4.423 1.00 94.56 85 ALA A CA 1
ATOM 671 C C . ALA A 1 85 ? 10.980 -8.557 3.522 1.00 94.56 85 ALA A C 1
ATOM 673 O O . ALA A 1 85 ? 10.542 -9.152 2.538 1.00 94.56 85 ALA A O 1
ATOM 674 N N . PRO A 1 86 ? 10.530 -7.324 3.831 1.00 94.38 86 PRO A N 1
ATOM 675 C CA . PRO A 1 86 ? 9.410 -6.694 3.131 1.00 94.38 86 PRO A CA 1
ATOM 676 C C . PRO A 1 86 ? 9.716 -6.358 1.663 1.00 94.38 86 PRO A C 1
ATOM 678 O O . PRO A 1 86 ? 8.797 -6.125 0.883 1.00 94.38 86 PRO A O 1
ATOM 681 N N . LEU A 1 87 ? 10.996 -6.329 1.278 1.00 94.31 87 LEU A N 1
ATOM 682 C CA . LEU A 1 87 ? 11.435 -6.141 -0.109 1.00 94.31 87 LEU A CA 1
ATOM 683 C C . LEU A 1 87 ? 11.332 -7.419 -0.956 1.00 94.31 87 LEU A C 1
ATOM 685 O O . LEU A 1 87 ? 11.420 -7.333 -2.175 1.00 94.31 87 LEU A O 1
ATOM 689 N N . SER A 1 88 ? 11.127 -8.583 -0.331 1.00 95.19 88 SER A N 1
ATOM 690 C CA . SER A 1 88 ? 10.823 -9.843 -1.022 1.00 95.19 88 SER A CA 1
ATOM 691 C C . SER A 1 88 ? 9.335 -9.992 -1.352 1.00 95.19 88 SER A C 1
ATOM 693 O O . SER A 1 88 ? 8.953 -10.945 -2.020 1.00 95.19 88 SER A O 1
ATOM 695 N N . CYS A 1 89 ? 8.492 -9.072 -0.880 1.00 95.94 89 CYS A N 1
ATOM 696 C CA . CYS A 1 89 ? 7.066 -9.036 -1.179 1.00 95.94 89 CYS A CA 1
ATOM 697 C C . CYS A 1 89 ? 6.775 -8.216 -2.437 1.00 95.94 89 CYS A C 1
ATOM 699 O O . CYS A 1 89 ? 7.513 -7.287 -2.780 1.00 95.94 89 CYS A O 1
ATOM 701 N N . GLU A 1 90 ? 5.627 -8.469 -3.068 1.00 96.62 90 GLU A N 1
ATOM 702 C CA . GLU A 1 90 ? 5.057 -7.498 -3.997 1.00 96.62 90 GLU A CA 1
ATOM 703 C C . GLU A 1 90 ? 4.884 -6.156 -3.276 1.00 96.62 90 GLU A C 1
ATOM 705 O O . GLU A 1 90 ? 4.499 -6.095 -2.105 1.00 96.62 90 GLU A O 1
ATOM 710 N N . VAL A 1 91 ? 5.125 -5.050 -3.979 1.00 95.88 91 VAL A N 1
ATOM 711 C CA . VAL A 1 91 ? 5.021 -3.716 -3.368 1.00 95.88 91 VAL A CA 1
ATOM 712 C C . VAL A 1 91 ? 3.622 -3.470 -2.792 1.00 95.88 91 VAL A C 1
ATOM 714 O O . VAL A 1 91 ? 3.474 -2.869 -1.726 1.00 95.88 91 VAL A O 1
ATOM 717 N N . GLY A 1 92 ? 2.593 -3.973 -3.469 1.00 96.31 92 GLY A N 1
ATOM 718 C CA . GLY A 1 92 ? 1.209 -3.897 -3.033 1.00 96.31 92 GLY A CA 1
ATOM 719 C C . GLY A 1 92 ? 0.817 -4.890 -1.943 1.00 96.31 92 GLY A C 1
ATOM 720 O O . GLY A 1 92 ? -0.268 -4.727 -1.390 1.00 96.31 92 GLY A O 1
ATOM 721 N N . ASP A 1 93 ? 1.648 -5.872 -1.587 1.00 95.81 93 ASP A N 1
ATOM 722 C CA . ASP A 1 93 ? 1.309 -6.867 -0.568 1.00 95.81 93 ASP A CA 1
ATOM 723 C C . ASP A 1 93 ? 1.550 -6.329 0.850 1.00 95.81 93 ASP A C 1
ATOM 725 O O . ASP A 1 93 ? 2.554 -6.594 1.514 1.00 95.81 93 ASP A O 1
ATOM 729 N N . LEU A 1 94 ? 0.606 -5.517 1.326 1.00 95.50 94 LEU A N 1
ATOM 730 C CA . LEU A 1 94 ? 0.662 -4.953 2.672 1.00 95.50 94 LEU A CA 1
ATOM 731 C C . LEU A 1 94 ? 0.465 -6.021 3.755 1.00 95.50 94 LEU A C 1
ATOM 733 O O . LEU A 1 94 ? 0.943 -5.841 4.871 1.00 95.50 94 LEU A O 1
ATOM 737 N N . THR A 1 95 ? -0.203 -7.128 3.435 1.00 92.81 95 THR A N 1
ATOM 738 C CA . THR A 1 95 ? -0.482 -8.205 4.392 1.00 92.81 95 THR A CA 1
ATOM 739 C C . THR A 1 95 ? 0.743 -9.054 4.656 1.00 92.81 95 THR A C 1
ATOM 741 O O . THR A 1 95 ? 1.040 -9.336 5.814 1.00 92.81 95 THR A O 1
ATOM 744 N N . GLY A 1 96 ? 1.476 -9.435 3.611 1.00 92.56 96 GLY A N 1
ATOM 745 C CA . GLY A 1 96 ? 2.760 -10.112 3.753 1.00 92.56 96 GLY A CA 1
ATOM 746 C C . GLY A 1 96 ? 3.746 -9.252 4.543 1.00 92.56 96 GLY A C 1
ATOM 747 O O . GLY A 1 96 ? 4.358 -9.723 5.500 1.00 92.56 96 GLY A O 1
ATOM 748 N N . LYS A 1 97 ? 3.816 -7.951 4.232 1.00 95.25 97 LYS A N 1
ATOM 749 C CA . LYS A 1 97 ? 4.725 -7.010 4.905 1.00 95.25 97 LYS A CA 1
ATOM 750 C C . LYS A 1 97 ? 4.362 -6.714 6.364 1.00 95.25 97 LYS A C 1
ATOM 752 O O . LYS A 1 97 ? 5.258 -6.639 7.199 1.00 95.25 97 LYS A O 1
ATOM 757 N N . HIS A 1 98 ? 3.077 -6.548 6.689 1.00 92.69 98 HIS A N 1
ATOM 758 C CA . HIS A 1 98 ? 2.640 -5.990 7.986 1.00 92.69 98 HIS A CA 1
ATOM 759 C C . HIS A 1 98 ? 1.720 -6.891 8.807 1.00 92.69 98 HIS A C 1
ATOM 761 O O . HIS A 1 98 ? 1.356 -6.525 9.924 1.00 92.69 98 HIS A O 1
ATOM 767 N N . ARG A 1 99 ? 1.426 -8.095 8.302 1.00 87.38 99 ARG A N 1
ATOM 768 C CA . ARG A 1 99 ? 0.431 -9.062 8.803 1.00 87.38 99 ARG A CA 1
ATOM 769 C C . ARG A 1 99 ? -1.013 -8.664 8.469 1.00 87.38 99 ARG A C 1
ATOM 771 O O . ARG A 1 99 ? -1.290 -7.497 8.205 1.00 87.38 99 ARG A O 1
ATOM 778 N N . PRO A 1 100 ? -1.960 -9.621 8.483 1.00 83.25 100 PRO A N 1
ATOM 779 C CA . PRO A 1 100 ? -3.376 -9.313 8.324 1.00 83.25 100 PRO A CA 1
ATOM 780 C C . PRO A 1 100 ? -3.877 -8.371 9.420 1.00 83.25 100 PRO A C 1
ATOM 782 O O . PRO A 1 100 ? -3.447 -8.443 10.571 1.00 83.25 100 PRO A O 1
ATOM 785 N N . ILE A 1 101 ? -4.846 -7.532 9.067 1.00 79.06 101 ILE A N 1
ATOM 786 C CA . ILE A 1 101 ? -5.623 -6.779 10.051 1.00 79.06 101 ILE A CA 1
ATOM 787 C C . ILE A 1 101 ? -6.492 -7.799 10.794 1.00 79.06 101 ILE A C 1
ATOM 789 O O . ILE A 1 101 ? -7.290 -8.486 10.163 1.00 79.06 101 ILE A O 1
ATOM 793 N N . ASP A 1 102 ? -6.353 -7.897 12.114 1.00 71.12 102 ASP A N 1
ATOM 794 C CA . ASP A 1 102 ? -7.152 -8.796 12.951 1.00 71.12 102 ASP A CA 1
ATOM 795 C C . ASP A 1 102 ? -7.834 -8.010 14.071 1.00 71.12 102 ASP A C 1
ATOM 797 O O . ASP A 1 102 ? -7.196 -7.382 14.908 1.00 71.12 102 ASP A O 1
ATOM 801 N N . LEU A 1 103 ? -9.161 -8.054 14.124 1.00 60.22 103 LEU A N 1
ATOM 802 C CA . LEU A 1 103 ? -9.896 -7.380 15.192 1.00 60.22 103 LEU A CA 1
ATOM 803 C C . LEU A 1 103 ? -10.018 -8.176 16.491 1.00 60.22 103 LEU A C 1
ATOM 805 O O . LEU A 1 103 ? -10.591 -7.669 17.461 1.00 60.22 103 LEU A O 1
ATOM 809 N N . GLY A 1 104 ? -9.538 -9.416 16.522 1.00 55.19 104 GLY A N 1
ATOM 810 C CA . GLY A 1 104 ? -9.860 -10.347 17.589 1.00 55.19 104 GLY A CA 1
ATOM 811 C C . GLY A 1 104 ? -11.372 -10.604 17.700 1.00 55.19 104 GLY A C 1
ATOM 812 O O . GLY A 1 104 ? -12.219 -10.021 17.010 1.00 55.19 104 GLY A O 1
ATOM 813 N N . ASN A 1 105 ? -11.752 -11.488 18.622 1.00 51.84 105 ASN A N 1
ATOM 814 C CA . ASN A 1 105 ? -13.145 -11.910 18.841 1.00 51.84 105 ASN A CA 1
ATOM 815 C C . ASN A 1 105 ? -14.039 -10.844 19.505 1.00 51.84 105 ASN A C 1
ATOM 817 O O . ASN A 1 105 ? -15.065 -11.163 20.107 1.00 51.84 105 ASN A O 1
ATOM 821 N N . ASN A 1 106 ? -13.671 -9.567 19.427 1.00 49.94 106 ASN A N 1
ATOM 822 C CA . ASN A 1 106 ? -14.334 -8.524 20.185 1.00 49.94 106 ASN A CA 1
ATOM 823 C C . ASN A 1 106 ? -15.551 -7.974 19.421 1.00 49.94 106 ASN A C 1
ATOM 825 O O . ASN A 1 106 ? -15.467 -7.110 18.547 1.00 49.94 106 ASN A O 1
ATOM 829 N N . THR A 1 107 ? -16.722 -8.501 19.771 1.00 49.31 107 THR A N 1
ATOM 830 C CA . THR A 1 107 ? -18.029 -8.290 19.125 1.00 49.31 107 THR A CA 1
ATOM 831 C C . THR A 1 107 ? -18.656 -6.907 19.360 1.00 49.31 107 THR A C 1
ATOM 833 O O . THR A 1 107 ? -19.767 -6.652 18.900 1.00 49.31 107 THR A O 1
ATOM 836 N N . ARG A 1 108 ? -17.957 -5.980 20.031 1.00 52.00 108 ARG A N 1
ATOM 837 C CA . ARG A 1 108 ? -18.486 -4.670 20.468 1.00 52.00 108 ARG A CA 1
ATOM 838 C C . ARG A 1 108 ? -18.146 -3.478 19.561 1.00 52.00 108 ARG A C 1
ATOM 840 O O . ARG A 1 108 ? -18.073 -2.350 20.029 1.00 52.00 108 ARG A O 1
ATOM 847 N N . GLY A 1 109 ? -17.966 -3.700 18.259 1.00 53.09 109 GLY A N 1
ATOM 848 C CA . GLY A 1 109 ? -17.744 -2.594 17.313 1.00 53.09 109 GLY A CA 1
ATOM 849 C C . GLY A 1 109 ? -16.359 -1.949 17.433 1.00 53.09 109 GLY A C 1
ATOM 850 O O . GLY A 1 109 ? -16.227 -0.742 17.253 1.00 53.09 109 GLY A O 1
ATOM 851 N N . VAL A 1 110 ? -15.340 -2.755 17.741 1.00 58.34 110 VAL A N 1
ATOM 852 C CA . VAL A 1 110 ? -13.971 -2.284 17.979 1.00 58.34 110 VAL A CA 1
ATOM 853 C C . VAL A 1 110 ? -13.338 -1.699 16.712 1.00 58.34 110 VAL A C 1
ATOM 855 O O . VAL A 1 110 ? -13.557 -2.165 15.591 1.00 58.34 110 VAL A O 1
ATOM 858 N N . GLU A 1 111 ? -12.574 -0.635 16.934 1.00 69.56 111 GLU A N 1
ATOM 859 C CA . GLU A 1 111 ? -11.772 0.102 15.966 1.00 69.56 111 GLU A CA 1
ATOM 860 C C . GLU A 1 111 ? -10.415 -0.606 15.781 1.00 69.56 111 GLU A C 1
ATOM 862 O O . GLU A 1 111 ? -9.644 -0.739 16.730 1.00 69.56 111 GLU A O 1
ATOM 867 N N . ALA A 1 112 ? -10.115 -1.077 14.570 1.00 75.00 112 ALA A N 1
ATOM 868 C CA . ALA A 1 112 ? -8.793 -1.559 14.181 1.00 75.00 112 ALA A CA 1
ATOM 869 C C . ALA A 1 112 ? -7.892 -0.345 13.993 1.00 75.00 112 ALA A C 1
ATOM 871 O O . ALA A 1 112 ? -8.057 0.364 13.001 1.00 75.00 112 ALA A O 1
ATOM 872 N N . LYS A 1 113 ? -6.947 -0.115 14.908 1.00 85.62 113 LYS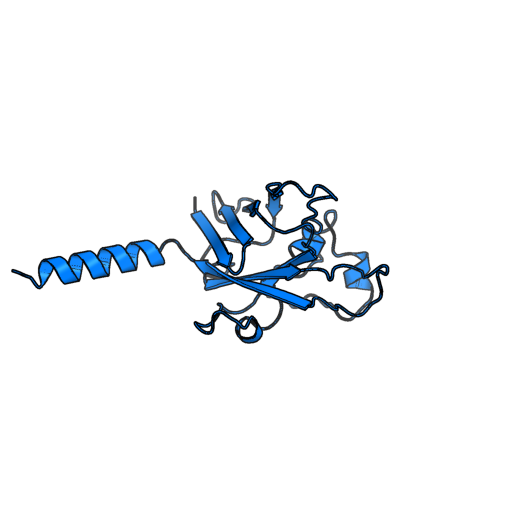 A N 1
ATOM 873 C CA . LYS A 1 113 ? -5.890 0.889 14.740 1.00 85.62 113 LYS A CA 1
ATOM 874 C C . LYS A 1 113 ? -4.554 0.200 14.580 1.00 85.62 113 LYS A C 1
ATOM 876 O O . LYS A 1 113 ? -4.062 -0.405 15.526 1.00 85.62 113 LYS A O 1
ATOM 881 N N . TYR A 1 114 ? -3.953 0.363 13.412 1.00 88.31 114 TYR A N 1
ATOM 882 C CA . TYR A 1 114 ? -2.593 -0.081 13.162 1.00 88.31 114 TYR A CA 1
ATOM 883 C C . TYR A 1 114 ? -1.734 1.059 12.654 1.00 88.31 114 TYR A C 1
ATOM 885 O O . TYR A 1 114 ? -2.189 1.931 11.907 1.00 88.31 114 TYR A O 1
ATOM 893 N N . PHE A 1 115 ? -0.475 1.018 13.068 1.00 92.88 115 PHE A N 1
ATOM 894 C CA . PHE A 1 115 ? 0.570 1.904 12.604 1.00 92.88 115 PHE A CA 1
ATOM 895 C C . PHE A 1 115 ? 1.768 1.058 12.194 1.00 92.88 115 PHE A C 1
ATOM 897 O O . PHE A 1 115 ? 2.294 0.298 13.005 1.00 92.88 115 PHE A O 1
ATOM 904 N N . PHE A 1 116 ? 2.180 1.208 10.942 1.00 94.19 116 PHE A N 1
ATOM 905 C CA . PHE A 1 116 ? 3.323 0.518 10.368 1.00 94.19 116 PHE A CA 1
ATOM 906 C C . PHE A 1 116 ? 4.225 1.499 9.626 1.00 94.19 116 PHE A C 1
ATOM 908 O O . PHE A 1 116 ? 3.803 2.578 9.207 1.00 94.19 116 PHE A O 1
ATOM 915 N N . THR A 1 117 ? 5.467 1.084 9.420 1.00 94.06 117 THR A N 1
ATOM 916 C CA . THR A 1 117 ? 6.419 1.741 8.525 1.00 94.06 117 THR A CA 1
ATOM 917 C C . THR A 1 117 ? 6.663 0.836 7.329 1.00 94.06 117 THR A C 1
ATOM 919 O O . THR A 1 117 ? 7.062 -0.314 7.497 1.00 94.06 117 THR A O 1
ATOM 922 N N . ASP A 1 118 ? 6.435 1.349 6.128 1.00 94.19 118 ASP A N 1
ATOM 923 C CA . ASP A 1 118 ? 6.585 0.623 4.875 1.00 94.19 118 ASP A CA 1
ATOM 924 C C . ASP A 1 118 ? 7.701 1.236 4.024 1.00 94.19 118 ASP A C 1
ATOM 926 O O . ASP A 1 118 ? 7.736 2.445 3.787 1.00 94.19 118 ASP A O 1
ATOM 930 N N . VAL A 1 119 ? 8.622 0.392 3.567 1.00 92.06 119 VAL A N 1
ATOM 931 C CA . VAL A 1 119 ? 9.813 0.812 2.813 1.00 92.06 119 VAL A CA 1
ATOM 932 C C . VAL A 1 119 ? 9.586 0.882 1.302 1.00 92.06 119 VAL A C 1
ATOM 934 O O . VAL A 1 119 ? 10.432 1.409 0.590 1.00 92.06 119 VAL A O 1
ATOM 937 N N . SER A 1 120 ? 8.467 0.353 0.795 1.00 90.94 120 SER A N 1
ATOM 938 C CA . SER A 1 120 ? 8.208 0.215 -0.642 1.00 90.94 120 SER A CA 1
ATOM 939 C C . SER A 1 120 ? 6.919 0.893 -1.116 1.00 90.94 120 SER A C 1
ATOM 941 O O . SER A 1 120 ? 6.679 0.974 -2.307 1.00 90.94 120 SER A O 1
ATOM 943 N N . SER A 1 121 ? 6.095 1.458 -0.240 1.00 88.88 121 SER A N 1
ATOM 944 C CA . SER A 1 121 ? 4.829 2.109 -0.611 1.00 88.88 121 SER A CA 1
ATOM 945 C C . SER A 1 121 ? 5.011 3.604 -0.867 1.00 88.88 121 SER A C 1
ATOM 947 O O . SER A 1 121 ? 4.393 4.428 -0.197 1.00 88.88 121 SER A O 1
ATOM 949 N N . TRP A 1 122 ? 5.874 3.970 -1.817 1.00 90.44 122 TRP A N 1
ATOM 950 C CA . TRP A 1 122 ? 6.198 5.376 -2.076 1.00 90.44 122 TRP A CA 1
ATOM 951 C C . TRP A 1 122 ? 4.959 6.199 -2.471 1.00 90.44 122 TRP A C 1
ATOM 953 O O . TRP A 1 122 ? 4.121 5.774 -3.269 1.00 90.44 122 TRP A O 1
ATOM 963 N N . VAL A 1 123 ? 4.848 7.403 -1.902 1.00 84.75 123 VAL A N 1
ATOM 964 C CA . VAL A 1 123 ? 3.706 8.317 -2.095 1.00 84.75 123 VAL A CA 1
ATOM 965 C C . VAL A 1 123 ? 3.781 9.197 -3.365 1.00 84.75 123 VAL A C 1
ATOM 967 O O . VAL A 1 123 ? 2.725 9.587 -3.849 1.00 84.75 123 VAL A O 1
ATOM 970 N N . PRO A 1 124 ? 4.945 9.568 -3.939 1.00 82.06 124 PRO A N 1
ATOM 971 C CA . PRO A 1 124 ? 5.019 10.366 -5.175 1.00 82.06 124 PRO A CA 1
ATOM 972 C C . PRO A 1 124 ? 4.308 9.745 -6.399 1.00 82.06 124 PRO A C 1
ATOM 974 O O . PRO A 1 124 ? 3.900 8.593 -6.358 1.00 82.06 124 PRO A O 1
ATOM 977 N N . GLU A 1 125 ? 4.166 10.502 -7.499 1.00 68.50 125 GLU A N 1
ATOM 978 C CA . GLU A 1 125 ? 3.246 10.221 -8.630 1.00 68.50 125 GLU A CA 1
ATOM 979 C C . GLU A 1 125 ? 3.387 8.853 -9.318 1.00 68.50 125 GLU A C 1
ATOM 981 O O . GLU A 1 125 ? 2.391 8.314 -9.787 1.00 68.50 125 GLU A O 1
ATOM 986 N N . SER A 1 126 ? 4.573 8.243 -9.346 1.00 79.94 126 SER A N 1
ATOM 987 C CA . SER A 1 126 ? 4.750 6.878 -9.876 1.00 79.94 126 SER A CA 1
ATOM 988 C C . SER A 1 126 ? 4.321 5.772 -8.895 1.00 79.94 126 SER A C 1
ATOM 990 O O . SER A 1 126 ? 4.379 4.581 -9.216 1.00 79.94 126 SER A O 1
ATOM 992 N N . GLY A 1 127 ? 3.946 6.155 -7.675 1.00 87.75 127 GLY A N 1
ATOM 993 C CA . GLY A 1 127 ? 3.681 5.286 -6.538 1.00 87.75 127 GLY A CA 1
ATOM 994 C C . GLY A 1 127 ? 2.229 4.926 -6.342 1.00 87.75 127 GLY A C 1
ATOM 995 O O . GLY A 1 127 ? 1.552 4.496 -7.272 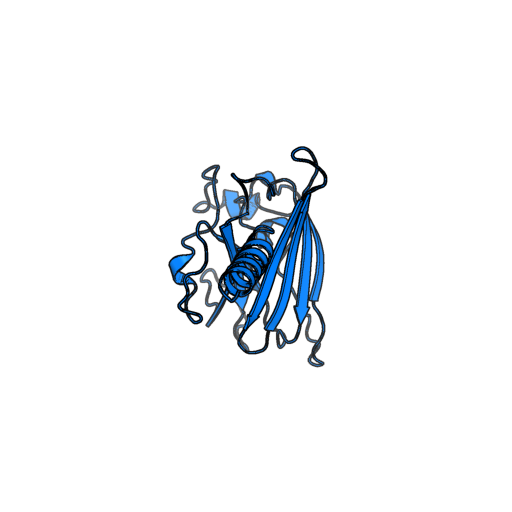1.00 87.75 127 GLY A O 1
ATOM 996 N N . ILE A 1 128 ? 1.771 5.029 -5.098 1.00 92.44 128 ILE A N 1
ATOM 997 C CA . ILE A 1 128 ? 0.444 4.551 -4.690 1.00 92.44 128 ILE A CA 1
ATOM 998 C C . ILE A 1 128 ? -0.709 5.484 -5.091 1.00 92.44 128 ILE A C 1
ATOM 1000 O O . ILE A 1 128 ? -1.868 5.085 -5.018 1.00 92.44 128 ILE A O 1
ATOM 1004 N N . ILE A 1 129 ? -0.432 6.731 -5.480 1.00 91.75 129 ILE A N 1
ATOM 1005 C CA . ILE A 1 129 ? -1.480 7.688 -5.863 1.00 91.75 129 ILE A CA 1
ATOM 1006 C C . ILE A 1 129 ? -2.176 7.209 -7.138 1.00 91.75 129 ILE A C 1
ATOM 1008 O O . ILE A 1 129 ? -1.523 6.778 -8.081 1.00 91.75 129 ILE A O 1
ATOM 1012 N N . GLY A 1 130 ? -3.511 7.271 -7.162 1.00 89.81 130 GLY A N 1
ATOM 1013 C CA . GLY A 1 130 ? -4.309 6.817 -8.307 1.00 89.81 130 GLY A CA 1
ATOM 1014 C C . GLY A 1 130 ? -4.461 5.296 -8.397 1.00 89.81 130 GLY A C 1
ATOM 1015 O O . GLY A 1 130 ? -5.168 4.804 -9.269 1.00 89.81 130 GLY A O 1
ATOM 1016 N N . ARG A 1 131 ? -3.851 4.544 -7.477 1.00 93.56 131 ARG A N 1
ATOM 1017 C CA . ARG A 1 131 ? -4.092 3.108 -7.287 1.00 93.56 131 ARG A CA 1
ATOM 1018 C C . ARG A 1 131 ? -5.263 2.889 -6.343 1.00 93.56 131 ARG A C 1
ATOM 1020 O O . ARG A 1 131 ? -5.917 3.840 -5.930 1.00 93.56 131 ARG A O 1
ATOM 1027 N N . SER A 1 132 ? -5.539 1.650 -5.963 1.00 93.06 132 SER A N 1
ATOM 1028 C CA . SER A 1 132 ? -6.588 1.337 -4.989 1.00 93.06 132 SER A CA 1
ATOM 1029 C C . SER A 1 132 ? -6.071 0.475 -3.849 1.00 93.06 132 SER A C 1
ATOM 1031 O O . SER A 1 132 ? -5.169 -0.336 -4.035 1.00 93.06 132 SER A O 1
ATOM 1033 N N . VAL A 1 133 ? -6.657 0.642 -2.664 1.00 92.75 133 VAL A N 1
ATOM 1034 C CA . VAL A 1 133 ? -6.532 -0.325 -1.571 1.00 92.75 133 VAL A CA 1
ATOM 1035 C C . VAL A 1 133 ? -7.693 -1.294 -1.672 1.00 92.75 133 VAL A C 1
ATOM 1037 O O . VAL A 1 133 ? -8.846 -0.867 -1.740 1.00 92.75 133 VAL A O 1
ATOM 1040 N N . VAL A 1 134 ? -7.390 -2.585 -1.635 1.00 89.88 134 VAL A N 1
ATOM 1041 C CA . VAL A 1 134 ? -8.351 -3.681 -1.598 1.00 89.88 134 VAL A CA 1
ATOM 1042 C C . VAL A 1 134 ? -8.219 -4.406 -0.268 1.00 89.88 134 VAL A C 1
ATOM 1044 O O . VAL A 1 134 ? -7.118 -4.730 0.149 1.00 89.88 134 VAL A O 1
ATOM 1047 N N . ILE A 1 135 ? -9.336 -4.644 0.410 1.00 86.25 135 ILE A N 1
ATOM 1048 C CA . ILE A 1 135 ? -9.437 -5.353 1.684 1.00 86.25 135 ILE A CA 1
ATOM 1049 C C . ILE A 1 135 ? -10.363 -6.548 1.489 1.00 86.25 135 ILE A C 1
ATOM 1051 O O . ILE A 1 135 ? -11.526 -6.404 1.095 1.00 86.25 135 ILE A O 1
ATOM 1055 N N . HIS A 1 136 ? -9.858 -7.729 1.804 1.00 81.44 136 HIS A N 1
ATOM 1056 C CA . HIS A 1 136 ? -10.573 -8.986 1.715 1.00 81.44 136 HIS A CA 1
ATOM 1057 C C . HIS A 1 136 ? -11.145 -9.378 3.082 1.00 81.44 136 HIS A C 1
ATOM 1059 O O . HIS A 1 136 ? -10.455 -9.352 4.100 1.00 81.44 136 HIS A O 1
ATOM 1065 N N . GLN A 1 137 ? -12.425 -9.748 3.126 1.00 74.62 137 GLN A N 1
ATOM 1066 C CA . GLN A 1 137 ? -13.090 -10.196 4.350 1.00 74.62 137 GLN A CA 1
ATOM 1067 C C . GLN A 1 137 ? -13.196 -11.719 4.396 1.00 74.62 137 GLN A C 1
ATOM 1069 O O . GLN A 1 137 ? -13.670 -12.347 3.443 1.00 74.62 137 GLN A O 1
ATOM 1074 N N . ALA A 1 138 ? -12.832 -12.300 5.540 1.00 64.31 138 ALA A N 1
ATOM 1075 C CA . ALA A 1 138 ? -13.029 -13.717 5.823 1.00 64.31 138 ALA A CA 1
ATOM 1076 C C . ALA A 1 138 ? -14.523 -14.079 5.988 1.00 64.31 138 ALA A C 1
ATOM 1078 O O . ALA A 1 138 ? -15.349 -13.270 6.431 1.00 64.31 138 ALA A O 1
ATOM 1079 N N . ASN A 1 139 ? -14.870 -15.321 5.639 1.00 56.44 139 ASN A N 1
ATOM 1080 C CA . ASN A 1 139 ? -16.189 -15.899 5.897 1.00 56.44 139 ASN A CA 1
ATOM 1081 C C . ASN A 1 139 ? -16.388 -16.196 7.389 1.00 56.44 139 ASN A C 1
ATOM 1083 O O . ASN A 1 139 ? -15.477 -16.673 8.059 1.00 56.44 139 ASN A O 1
ATOM 1087 N N . ARG A 1 140 ? -17.609 -15.986 7.907 1.00 48.88 140 ARG A N 1
ATOM 1088 C CA . ARG A 1 140 ? -17.989 -16.519 9.225 1.00 48.88 140 ARG A CA 1
ATOM 1089 C C . ARG A 1 140 ? -18.138 -18.039 9.090 1.00 48.88 140 ARG A C 1
ATOM 1091 O O . ARG A 1 140 ? -19.066 -18.473 8.418 1.00 48.88 140 ARG A O 1
ATOM 1098 N N . GLY A 1 141 ? -17.232 -18.810 9.696 1.00 47.12 141 GLY A N 1
ATOM 1099 C CA . GLY A 1 141 ? -17.328 -20.276 9.792 1.00 47.12 141 GLY A CA 1
ATOM 1100 C C . GLY A 1 141 ? -16.275 -21.096 9.034 1.00 47.12 141 GLY A C 1
ATOM 1101 O O . GLY A 1 141 ? -16.441 -22.303 8.907 1.00 47.12 141 GLY A O 1
ATOM 1102 N N . GLY A 1 142 ? -15.204 -20.487 8.522 1.00 40.53 142 GLY A N 1
ATOM 1103 C CA . GLY A 1 142 ? -14.123 -21.222 7.861 1.00 40.53 142 GLY A CA 1
ATOM 1104 C C . GLY A 1 142 ? -12.967 -21.553 8.800 1.00 40.53 142 GLY A C 1
ATOM 1105 O O . GLY A 1 142 ? -11.922 -20.916 8.702 1.00 40.53 142 GLY A O 1
ATOM 1106 N N . ASP A 1 143 ? -13.115 -22.563 9.660 1.00 44.75 143 ASP A N 1
ATOM 1107 C CA . ASP A 1 143 ? -11.946 -23.293 10.157 1.00 44.75 143 ASP A CA 1
ATOM 1108 C C . ASP A 1 143 ? -11.293 -23.972 8.955 1.00 44.75 143 ASP A C 1
ATOM 1110 O O . ASP A 1 143 ? -11.765 -25.012 8.492 1.00 44.75 143 ASP A O 1
ATOM 1114 N N . ARG A 1 144 ? -10.251 -23.337 8.412 1.00 41.69 144 ARG A N 1
ATOM 1115 C CA . ARG A 1 144 ? -9.060 -23.944 7.798 1.00 41.69 144 ARG A CA 1
ATOM 1116 C C . ARG A 1 144 ? -8.381 -22.940 6.876 1.00 41.69 144 ARG A C 1
ATOM 1118 O O . ARG A 1 144 ? -8.881 -22.610 5.804 1.00 41.69 144 ARG A O 1
ATOM 1125 N N . LEU A 1 145 ? -7.163 -22.579 7.267 1.00 43.19 145 LEU A N 1
ATOM 1126 C CA . LEU A 1 145 ? -6.065 -22.283 6.356 1.00 43.19 145 LEU A CA 1
ATOM 1127 C C . LEU A 1 145 ? -5.969 -23.428 5.330 1.00 43.19 145 LEU A C 1
ATOM 1129 O O . LEU A 1 145 ? -5.360 -24.465 5.584 1.00 43.19 145 LEU A O 1
ATOM 1133 N N . LYS A 1 146 ? -6.630 -23.285 4.184 1.00 31.52 146 LYS A N 1
ATOM 1134 C CA . LYS A 1 146 ? -6.382 -24.096 2.995 1.00 31.52 146 LYS A CA 1
ATOM 1135 C C . LYS A 1 146 ? -6.098 -23.144 1.846 1.00 31.52 146 LYS A C 1
ATOM 1137 O O . LYS A 1 146 ? -6.832 -22.183 1.643 1.00 31.52 146 LYS A O 1
ATOM 1142 N N . ARG A 1 147 ? -5.012 -23.432 1.123 1.00 39.66 147 ARG A N 1
ATOM 1143 C CA . ARG A 1 147 ? -4.650 -22.827 -0.164 1.00 39.66 147 ARG A CA 1
ATOM 1144 C C . ARG A 1 147 ? -5.902 -22.790 -1.053 1.00 39.66 147 ARG A C 1
ATOM 1146 O O . ARG A 1 147 ? -6.391 -23.842 -1.451 1.00 39.66 147 ARG A O 1
ATOM 1153 N N . GLY A 1 148 ? -6.455 -21.594 -1.249 1.00 39.91 148 GLY A N 1
ATOM 1154 C CA . GLY A 1 148 ? -7.765 -21.368 -1.866 1.00 39.91 148 GLY A CA 1
ATOM 1155 C C . GLY A 1 148 ? -8.508 -20.214 -1.189 1.00 39.91 148 GLY A C 1
ATOM 1156 O O . GLY A 1 148 ? -9.388 -20.434 -0.360 1.00 39.91 148 GLY A O 1
ATOM 1157 N N . ASN A 1 149 ? -8.123 -18.978 -1.520 1.00 44.00 149 ASN A N 1
ATOM 1158 C CA . ASN A 1 149 ? -8.687 -17.725 -1.004 1.00 44.00 149 ASN A CA 1
ATOM 1159 C C . ASN A 1 149 ? -10.201 -17.594 -1.269 1.00 44.00 149 ASN A C 1
ATOM 1161 O O . ASN A 1 149 ? -10.626 -16.937 -2.217 1.00 44.00 149 ASN A O 1
ATOM 1165 N N . HIS A 1 150 ? -11.045 -18.156 -0.406 1.00 43.56 150 HIS A N 1
ATOM 1166 C CA . HIS A 1 150 ? -12.484 -17.881 -0.418 1.00 43.56 150 HIS A CA 1
ATOM 1167 C C . HIS A 1 150 ? -12.815 -16.679 0.477 1.00 43.56 150 HIS A C 1
ATOM 1169 O O . HIS A 1 150 ? -13.421 -16.809 1.542 1.00 43.56 150 HIS A O 1
ATOM 1175 N N . TYR A 1 151 ? -12.428 -15.482 0.028 1.00 55.28 151 TYR A N 1
ATOM 1176 C CA . TYR A 1 151 ? -12.910 -14.223 0.598 1.00 55.28 151 TYR A CA 1
ATOM 1177 C C . TYR A 1 151 ? -14.254 -13.864 -0.035 1.00 55.28 151 TYR A C 1
ATOM 1179 O O . TYR A 1 151 ? -14.319 -13.484 -1.200 1.00 55.28 151 TYR A O 1
ATOM 1187 N N . ALA A 1 152 ? -15.354 -13.988 0.713 1.00 53.88 152 ALA A N 1
ATOM 1188 C CA . ALA A 1 152 ? -16.690 -13.764 0.147 1.00 53.88 152 ALA A CA 1
ATOM 1189 C C . ALA A 1 152 ? -17.047 -12.287 -0.055 1.00 53.88 152 ALA A C 1
ATOM 1191 O O . ALA A 1 152 ? -18.054 -11.981 -0.696 1.00 53.88 152 ALA A O 1
ATOM 1192 N N . ARG A 1 153 ? -16.284 -11.354 0.532 1.00 66.06 153 ARG A N 1
ATOM 1193 C CA . ARG A 1 153 ? -16.534 -9.915 0.390 1.00 66.06 153 ARG A CA 1
ATOM 1194 C C . ARG A 1 153 ? -15.223 -9.154 0.271 1.00 66.06 153 ARG A C 1
ATOM 1196 O O . ARG A 1 153 ? -14.465 -9.060 1.229 1.00 66.06 153 ARG A O 1
ATOM 1203 N N . THR A 1 154 ? -15.016 -8.561 -0.895 1.00 76.38 154 THR A N 1
ATOM 1204 C CA . THR A 1 154 ? -13.892 -7.668 -1.174 1.00 76.38 154 THR A CA 1
ATOM 1205 C C . THR A 1 154 ? -14.383 -6.224 -1.141 1.00 76.38 154 THR A C 1
ATOM 1207 O O . THR A 1 154 ? -15.464 -5.914 -1.649 1.00 76.38 154 THR A O 1
ATOM 1210 N N . LYS A 1 155 ? -13.623 -5.346 -0.489 1.00 82.38 155 LYS A N 1
ATOM 1211 C CA . LYS A 1 155 ? -13.852 -3.899 -0.437 1.00 82.38 155 LYS A CA 1
ATOM 1212 C C . LYS A 1 155 ? -12.673 -3.201 -1.068 1.00 82.38 155 LYS A C 1
ATOM 1214 O O . LYS A 1 155 ? -11.547 -3.571 -0.787 1.00 82.38 155 LYS A O 1
ATOM 1219 N N . CYS A 1 156 ? -12.927 -2.200 -1.890 1.00 83.69 156 CYS A N 1
ATOM 1220 C CA . CYS A 1 156 ? -11.882 -1.466 -2.578 1.00 83.69 156 CYS A CA 1
ATOM 1221 C C . CYS A 1 156 ? -12.199 0.018 -2.562 1.00 83.69 156 CYS A C 1
ATOM 1223 O O . CYS A 1 156 ? -13.364 0.413 -2.527 1.00 83.69 156 CYS A O 1
ATOM 1225 N N . ILE A 1 157 ? -11.156 0.831 -2.576 1.00 87.50 157 ILE A N 1
ATOM 1226 C CA . ILE A 1 157 ? -11.255 2.284 -2.609 1.00 87.50 157 ILE A CA 1
ATOM 1227 C C . ILE A 1 157 ? -10.010 2.839 -3.302 1.00 87.50 157 ILE A C 1
ATOM 1229 O O . ILE A 1 157 ? -8.900 2.357 -3.074 1.00 87.50 157 ILE A O 1
ATOM 1233 N N . THR A 1 158 ? -10.186 3.840 -4.159 1.00 88.44 158 THR A N 1
ATOM 1234 C CA . THR A 1 158 ? -9.068 4.535 -4.805 1.00 88.44 158 THR A CA 1
ATOM 1235 C C . THR A 1 158 ? -8.283 5.351 -3.776 1.00 88.44 158 THR A C 1
ATOM 1237 O O . THR A 1 158 ? -8.858 6.044 -2.936 1.00 88.44 158 THR A O 1
ATOM 1240 N N . ILE A 1 159 ? -6.958 5.275 -3.843 1.00 87.06 159 ILE A N 1
ATOM 1241 C CA . ILE A 1 159 ? -6.028 6.113 -3.093 1.00 87.06 159 ILE A CA 1
ATOM 1242 C C . ILE A 1 159 ? -6.009 7.473 -3.783 1.00 87.06 159 ILE A C 1
ATOM 1244 O O . ILE A 1 159 ? -5.329 7.684 -4.793 1.00 87.06 159 ILE A O 1
ATOM 1248 N N . GLY A 1 160 ? -6.802 8.395 -3.246 1.00 78.19 160 GLY A N 1
ATOM 1249 C CA . GLY A 1 160 ? -6.851 9.761 -3.737 1.00 78.19 160 GLY A CA 1
ATOM 1250 C C . GLY A 1 160 ? -5.562 10.503 -3.396 1.00 78.19 160 GLY A C 1
ATOM 1251 O O . GLY A 1 160 ? -5.155 10.558 -2.235 1.00 78.19 160 GLY A O 1
ATOM 1252 N N . GLY A 1 161 ? -4.944 11.125 -4.400 1.00 58.38 161 GLY A N 1
ATOM 1253 C CA . GLY A 1 161 ? -4.099 12.291 -4.152 1.00 58.38 161 GLY A CA 1
ATOM 1254 C C . GLY A 1 161 ? -4.965 13.441 -3.630 1.00 58.38 161 GLY A C 1
ATOM 1255 O O . GLY A 1 161 ? -6.171 13.461 -3.874 1.00 58.38 161 GLY A O 1
ATOM 1256 N N . MET A 1 162 ? -4.369 14.421 -2.949 1.00 47.19 162 MET A N 1
ATOM 1257 C CA . MET A 1 162 ? -5.023 15.647 -2.444 1.00 47.19 162 MET A CA 1
ATOM 1258 C C . MET A 1 162 ? -5.688 16.542 -3.526 1.00 47.19 162 MET A C 1
ATOM 1260 O O . MET A 1 162 ? -5.923 17.720 -3.291 1.00 47.19 162 MET A O 1
ATOM 1264 N N . LEU A 1 163 ? -6.028 16.011 -4.702 1.00 42.91 163 LEU A N 1
ATOM 1265 C CA . LEU A 1 163 ? -6.668 16.724 -5.805 1.00 42.91 163 LEU A CA 1
ATOM 1266 C C . LEU A 1 163 ? -8.191 16.559 -5.868 1.00 42.91 163 LEU A C 1
ATOM 1268 O O . LEU A 1 163 ? -8.838 17.405 -6.472 1.00 42.91 163 LEU A O 1
ATOM 1272 N N . THR A 1 164 ? -8.810 15.566 -5.220 1.00 44.16 164 THR A N 1
ATOM 1273 C CA . THR A 1 164 ? -10.285 15.444 -5.266 1.00 44.16 164 THR A CA 1
ATOM 1274 C C . THR A 1 164 ? -10.994 16.560 -4.495 1.00 44.16 164 THR A C 1
ATOM 1276 O O . THR A 1 164 ? -12.031 17.044 -4.937 1.00 44.16 164 THR A O 1
ATOM 1279 N N . VAL A 1 165 ? -10.410 17.047 -3.395 1.00 42.81 165 VAL A N 1
ATOM 1280 C CA . VAL A 1 165 ? -10.959 18.196 -2.647 1.00 42.81 165 VAL A CA 1
ATOM 1281 C C . VAL A 1 165 ? -10.664 19.519 -3.358 1.00 42.81 165 VAL A C 1
ATOM 1283 O O . VAL A 1 165 ? -11.505 20.412 -3.362 1.00 42.81 165 VAL A O 1
ATOM 1286 N N . GLN A 1 166 ? -9.503 19.649 -4.007 1.00 40.12 166 GLN A N 1
ATOM 1287 C CA . GLN A 1 166 ? -9.156 20.860 -4.754 1.00 40.12 166 GLN A CA 1
ATOM 1288 C C . GLN A 1 166 ? -9.964 21.008 -6.039 1.00 40.12 166 GLN A C 1
ATOM 1290 O O . GLN A 1 166 ? -10.360 22.123 -6.345 1.00 40.12 166 GLN A O 1
ATOM 1295 N N . ILE A 1 167 ? -10.275 19.914 -6.740 1.00 47.38 167 ILE A N 1
ATOM 1296 C CA . ILE A 1 167 ? -11.178 19.944 -7.896 1.00 47.38 167 ILE A CA 1
ATOM 1297 C C . ILE A 1 167 ? -12.602 20.280 -7.444 1.00 47.38 167 ILE A C 1
ATOM 1299 O O . ILE A 1 167 ? -13.245 21.096 -8.089 1.00 47.38 167 ILE A O 1
ATOM 1303 N N . LEU A 1 168 ? -13.081 19.753 -6.310 1.00 46.72 168 LEU A N 1
ATOM 1304 C CA . LEU A 1 168 ? -14.400 20.131 -5.795 1.00 46.72 168 LEU A CA 1
ATOM 1305 C C . LEU A 1 168 ? -14.447 21.616 -5.400 1.00 46.72 168 LEU A C 1
ATOM 1307 O O . LEU A 1 168 ? -15.390 22.304 -5.773 1.00 46.72 168 LEU A O 1
ATOM 1311 N N . HIS A 1 169 ? -13.413 22.135 -4.726 1.00 48.16 169 HIS A N 1
ATOM 1312 C 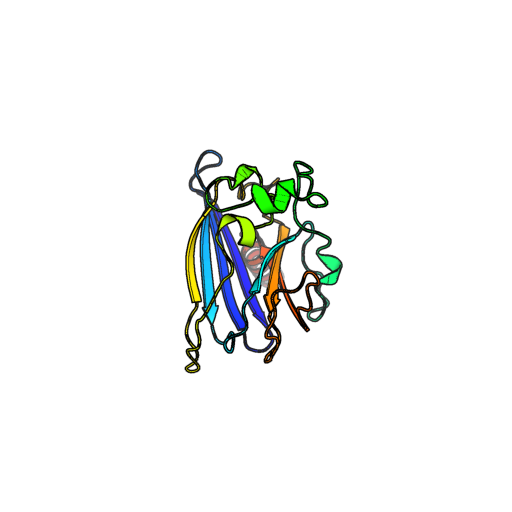CA . HIS A 1 169 ? -13.307 23.569 -4.446 1.00 48.16 169 HIS A CA 1
ATOM 1313 C C . HIS A 1 169 ? -13.177 24.405 -5.722 1.00 48.16 169 HIS A C 1
ATOM 1315 O O . HIS A 1 169 ? -13.845 25.423 -5.803 1.00 48.16 169 HIS A O 1
ATOM 1321 N N . PHE A 1 170 ? -12.402 23.989 -6.728 1.00 50.41 170 PHE A N 1
ATOM 1322 C CA . PHE A 1 170 ? -12.309 24.694 -8.013 1.00 50.41 170 PHE A CA 1
ATOM 1323 C C . PHE A 1 170 ? -13.637 24.682 -8.776 1.00 50.41 170 PHE A C 1
ATOM 1325 O O . PHE A 1 170 ? -14.030 25.710 -9.308 1.00 50.41 170 PHE A O 1
ATOM 1332 N N . ILE A 1 171 ? -14.357 23.558 -8.798 1.00 54.66 171 ILE A N 1
ATOM 1333 C CA . ILE A 1 171 ? -15.678 23.449 -9.432 1.00 54.66 171 ILE A CA 1
ATOM 1334 C C . ILE A 1 171 ? -16.700 24.325 -8.696 1.00 54.66 171 ILE A C 1
ATOM 1336 O O . ILE A 1 171 ? -17.444 25.054 -9.344 1.00 54.66 171 ILE A O 1
ATOM 1340 N N . LEU A 1 172 ? -16.713 24.312 -7.359 1.00 53.47 172 LEU A N 1
ATOM 1341 C CA . LEU A 1 172 ? -17.570 25.188 -6.549 1.00 53.47 172 LEU A CA 1
ATOM 1342 C C . LEU A 1 172 ? -17.218 26.672 -6.736 1.00 53.47 172 LEU A C 1
ATOM 1344 O O . LEU A 1 172 ? -18.120 27.504 -6.798 1.00 53.47 172 LEU A O 1
ATOM 1348 N N . TRP A 1 173 ? -15.933 27.010 -6.874 1.00 52.31 173 TRP A N 1
ATOM 1349 C CA . TRP A 1 173 ? -15.480 28.381 -7.124 1.00 52.31 173 TRP A CA 1
ATOM 1350 C C . TRP A 1 173 ? -15.841 28.846 -8.541 1.00 52.31 173 TRP A C 1
ATOM 1352 O O . TRP A 1 173 ? -16.416 29.917 -8.701 1.00 52.31 173 TRP A O 1
ATOM 1362 N N . CYS A 1 174 ? -15.618 28.015 -9.565 1.00 53.25 174 CYS A N 1
ATOM 1363 C CA . CYS A 1 174 ? -16.053 28.297 -10.934 1.00 53.25 174 CYS A CA 1
ATOM 1364 C C . CYS A 1 174 ? -17.580 28.427 -11.041 1.00 53.25 174 CYS A C 1
ATOM 1366 O O . CYS A 1 174 ? -18.058 29.325 -11.726 1.00 53.25 174 CYS A O 1
ATOM 1368 N N . ALA A 1 175 ? -18.353 27.592 -10.341 1.00 57.59 175 ALA A N 1
ATOM 1369 C CA . ALA A 1 175 ? -19.812 27.704 -10.308 1.00 57.59 175 ALA A CA 1
ATOM 1370 C C . ALA A 1 175 ? -20.281 29.010 -9.634 1.00 57.59 175 ALA A C 1
ATOM 1372 O O . ALA A 1 175 ? -21.221 29.649 -10.108 1.00 57.59 175 ALA A O 1
ATOM 1373 N N . ALA A 1 176 ? -19.596 29.453 -8.574 1.00 58.91 176 ALA A N 1
ATOM 1374 C CA . ALA A 1 176 ? -19.875 30.733 -7.926 1.00 58.91 176 ALA A CA 1
ATOM 1375 C C . ALA A 1 176 ? -19.500 31.944 -8.806 1.00 58.91 176 ALA A C 1
ATOM 1377 O O . ALA A 1 176 ? -20.217 32.940 -8.800 1.00 58.91 176 ALA A O 1
ATOM 1378 N N . SER A 1 177 ? -18.431 31.858 -9.606 1.00 56.94 177 SER A N 1
ATOM 1379 C CA . SER A 1 177 ? -17.987 32.944 -10.499 1.00 56.94 177 SER A CA 1
ATOM 1380 C C . SER A 1 177 ? -18.790 33.087 -11.798 1.00 56.94 177 SER A C 1
ATOM 1382 O O . SER A 1 177 ? -18.688 34.123 -12.441 1.00 56.94 177 SER A O 1
ATOM 1384 N N . ILE A 1 178 ? -19.585 32.086 -12.190 1.00 57.19 178 ILE A N 1
ATOM 1385 C CA . ILE A 1 178 ? -20.499 32.164 -13.352 1.00 57.19 178 ILE A CA 1
ATOM 1386 C C . ILE A 1 178 ? -21.860 32.782 -12.959 1.00 57.19 178 ILE A C 1
ATOM 1388 O O . ILE A 1 178 ? -22.695 33.068 -13.811 1.00 57.19 178 ILE A O 1
ATOM 1392 N N . SER A 1 179 ? -22.091 33.018 -11.664 1.00 54.12 179 SER A N 1
ATOM 1393 C CA . SER A 1 179 ? -23.364 33.526 -11.133 1.00 54.12 179 SER A CA 1
ATOM 1394 C C . SER A 1 179 ? -23.420 35.058 -10.987 1.00 54.12 179 SER A C 1
ATOM 1396 O O . SER A 1 179 ? -24.287 35.545 -10.261 1.00 54.12 179 SER A O 1
ATOM 1398 N N . HIS A 1 180 ? -22.495 35.818 -11.588 1.00 47.47 180 HIS A N 1
ATOM 1399 C CA . HIS A 1 180 ? -22.466 37.293 -11.596 1.00 47.47 180 HIS A CA 1
ATOM 1400 C C . HIS A 1 180 ? -22.232 37.824 -13.010 1.00 47.47 180 HIS A C 1
ATOM 1402 O O . HIS A 1 180 ? -21.354 37.263 -13.703 1.00 47.47 180 HIS A O 1
#

Foldseek 3Di:
DFKWWFFDDPDQKGDIWMWDDPDQQGWIKTKDKIWRCQQWFWWKWWACAFDDPPQADPVRLHHGQAPPCQDPPDCVLVVQQACVRVVSHRLGRVCSNPNIQGPPPDRPTDIRIDIDTHRRQGDPDVGRARIKMKIFTDDDPDPDPDPDDPRVDIHMGHTHGPVVVVVVVVVVVVVVVVPD